Protein AF-A0A7K4AZ41-F1 (afdb_monomer)

Mean predicted aligned error: 15.18 Å

Nearest PDB structures (foldseek):
  6yo6-assembly1_A  TM=7.734E-01  e=3.229E-02  Homo sapiens
  8uh2-assembly1_A  TM=7.627E-01  e=5.898E-02  Homo sapiens
  8eok-assembly1_G  TM=7.111E-01  e=4.246E-02  Homo sapiens
  7tv9-assembly1_A  TM=8.383E-01  e=2.450E-01  Homo sapiens
  4lnv-assembly2_B  TM=7.548E-01  e=4.727E-01  Anopheles gambiae

pLDDT: mean 77.08, std 25.04, range [30.2, 98.31]

Radius of gyration: 31.04 Å; Cα contacts (8 Å, |Δi|>4): 168; chains: 1; bounding box: 47×63×84 Å

Secondary structure (DSSP, 8-state):
-------------------------------------S---EEEEEES-S---TT-EEEEEEEEE-TTS-B---EEEEEETTEEEEEEPPTTSEEEEEEEPPSSSPS--PPPEEE-

Foldseek 3Di:
DDDDDDDDDDDDDDDDDDDDDPPPPPPPPPPPPPPVDVWPKDKDKDWPDDDDDAFDKTKMKIFIATPVRQGDWDWKWKAKPNDIDIDTADNRRIDIDIDTHHNPDDDDDIDIDMDD

Structure (mmCIF, N/CA/C/O backbone):
data_AF-A0A7K4AZ41-F1
#
_entry.id   AF-A0A7K4AZ41-F1
#
loop_
_atom_site.group_PDB
_atom_site.id
_atom_site.type_symbol
_atom_site.label_atom_id
_atom_site.label_alt_id
_atom_site.label_comp_id
_atom_site.label_asym_id
_atom_site.label_entity_id
_atom_site.label_seq_id
_atom_site.pdbx_PDB_ins_code
_atom_site.Cartn_x
_atom_site.Cartn_y
_atom_site.Cartn_z
_atom_site.occupancy
_atom_site.B_iso_or_equiv
_atom_site.auth_seq_id
_atom_site.auth_comp_id
_atom_site.auth_asym_id
_atom_site.auth_atom_id
_atom_site.pdbx_PDB_model_num
ATOM 1 N N . MET A 1 1 ? 8.689 54.694 63.773 1.00 43.72 1 MET A N 1
ATOM 2 C CA . MET A 1 1 ? 8.541 53.252 63.484 1.00 43.72 1 MET A CA 1
ATOM 3 C C . MET A 1 1 ? 8.333 52.526 64.795 1.00 43.72 1 MET A C 1
ATOM 5 O O . MET A 1 1 ? 9.201 52.613 65.655 1.00 43.72 1 MET A O 1
ATOM 9 N N . ARG A 1 2 ? 7.202 51.848 64.980 1.00 31.69 2 ARG A N 1
ATOM 10 C CA . ARG A 1 2 ? 7.125 50.764 65.959 1.00 31.69 2 ARG A CA 1
ATOM 11 C C . ARG A 1 2 ? 6.095 49.736 65.513 1.00 31.69 2 ARG A C 1
ATOM 13 O O . ARG A 1 2 ? 5.120 50.086 64.861 1.00 31.69 2 ARG A O 1
ATOM 20 N N . PHE A 1 3 ? 6.472 48.498 65.780 1.00 30.20 3 PHE A N 1
ATOM 21 C CA . PHE A 1 3 ? 6.185 47.295 65.021 1.00 30.20 3 PHE A CA 1
ATOM 22 C C . PHE A 1 3 ? 4.822 46.660 65.322 1.00 30.20 3 PHE A C 1
ATOM 24 O O . PHE A 1 3 ? 4.220 46.915 66.363 1.00 30.20 3 PHE A O 1
ATOM 31 N N . GLU A 1 4 ? 4.424 45.821 64.361 1.00 33.56 4 GLU A N 1
ATOM 32 C CA . GLU A 1 4 ? 3.538 44.645 64.406 1.00 33.56 4 GLU A CA 1
ATOM 33 C C . GLU A 1 4 ? 3.528 43.919 65.779 1.00 33.56 4 GLU A C 1
ATOM 35 O O . GLU A 1 4 ? 4.460 44.042 66.564 1.00 33.56 4 GLU A O 1
ATOM 40 N N . MET A 1 5 ? 2.546 43.098 66.161 1.00 31.14 5 MET A N 1
ATOM 41 C CA . MET A 1 5 ? 1.989 41.982 65.401 1.00 31.14 5 MET A CA 1
ATOM 42 C C . MET A 1 5 ? 0.755 41.391 66.107 1.00 31.14 5 MET A C 1
ATOM 44 O O . MET A 1 5 ?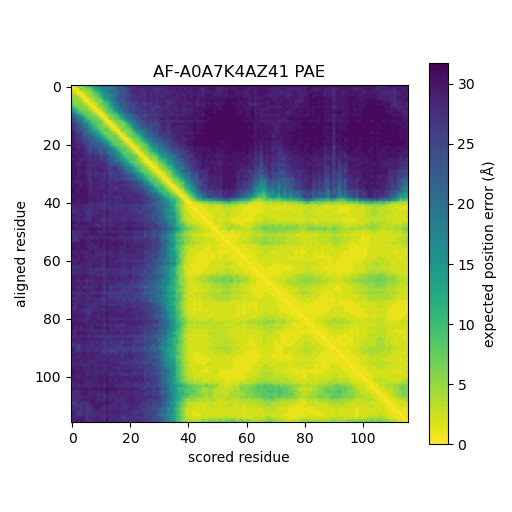 0.582 41.484 67.319 1.00 31.14 5 MET A O 1
ATOM 48 N N . ILE A 1 6 ? -0.073 40.780 65.268 1.00 46.94 6 ILE A N 1
ATOM 49 C CA . ILE A 1 6 ? -1.325 40.033 65.445 1.00 46.94 6 ILE A CA 1
ATOM 50 C C . ILE A 1 6 ? -1.145 38.747 66.273 1.00 46.94 6 ILE A C 1
ATOM 52 O O . ILE A 1 6 ? -0.106 38.123 66.126 1.00 46.94 6 ILE A O 1
ATOM 56 N N . GLN A 1 7 ? -2.187 38.298 66.998 1.00 36.91 7 GLN A N 1
ATOM 57 C CA . GLN A 1 7 ? -2.704 36.901 67.074 1.00 36.91 7 GLN A CA 1
ATOM 58 C C . GLN A 1 7 ? -4.007 36.910 67.904 1.00 36.91 7 GLN A C 1
ATOM 60 O O . GLN A 1 7 ? -3.992 37.268 69.073 1.00 36.91 7 GLN A O 1
ATOM 65 N N . LYS A 1 8 ? -5.197 36.867 67.287 1.00 42.38 8 LYS A N 1
ATOM 66 C CA . LYS A 1 8 ? -5.966 35.696 66.809 1.00 42.38 8 LYS A CA 1
ATOM 67 C C . LYS A 1 8 ? -6.296 34.704 67.927 1.00 42.38 8 LYS A C 1
ATOM 69 O O . LYS A 1 8 ? -5.483 33.849 68.216 1.00 42.38 8 LYS A O 1
ATOM 74 N N . ASP A 1 9 ? -7.536 34.775 68.408 1.00 41.03 9 ASP A N 1
ATOM 75 C CA . ASP A 1 9 ? -8.330 33.611 68.809 1.00 41.03 9 ASP A CA 1
ATOM 76 C C . ASP A 1 9 ? -9.811 34.001 68.816 1.00 41.03 9 ASP A C 1
ATOM 78 O O . ASP A 1 9 ? -10.351 34.483 69.807 1.00 41.03 9 ASP A O 1
ATOM 82 N N . ASN A 1 10 ? -10.473 33.825 67.670 1.00 38.84 10 ASN A N 1
ATOM 83 C CA . ASN A 1 10 ? -11.928 33.893 67.608 1.00 38.84 10 ASN A CA 1
ATOM 84 C C . ASN A 1 10 ? -12.480 32.481 67.462 1.00 38.84 10 ASN A C 1
ATOM 86 O O . ASN A 1 10 ? -12.534 31.899 66.379 1.00 38.84 10 ASN A O 1
ATOM 90 N N . SER A 1 11 ? -12.863 31.977 68.627 1.00 36.91 11 SER A N 1
ATOM 91 C CA . SER A 1 11 ? -13.910 31.015 68.919 1.00 36.91 11 SER A CA 1
ATOM 92 C C . SER A 1 11 ? -14.880 30.718 67.773 1.00 36.91 11 SER A C 1
ATOM 94 O O . SER A 1 11 ? -15.614 31.575 67.285 1.00 36.91 11 SER A O 1
ATOM 96 N N . CYS A 1 12 ? -14.910 29.428 67.450 1.00 39.16 12 CYS A N 1
ATOM 97 C CA . CYS A 1 12 ? -16.019 28.643 66.927 1.00 39.16 12 CYS A CA 1
ATOM 98 C C . CYS A 1 12 ? -17.413 29.265 67.133 1.00 39.16 12 CYS A C 1
ATOM 100 O O . CYS A 1 12 ? -17.833 29.416 68.278 1.00 39.16 12 CYS A O 1
ATOM 102 N N . LYS A 1 13 ? -18.153 29.492 66.036 1.00 34.88 13 LYS A N 1
ATOM 103 C CA . LYS A 1 13 ? -19.581 29.141 65.910 1.00 34.88 13 LYS A CA 1
ATOM 104 C C . LYS A 1 13 ? -19.896 28.793 64.455 1.00 34.88 13 LYS A C 1
ATOM 106 O O . LYS A 1 13 ? -19.973 29.657 63.589 1.00 34.88 13 LYS A O 1
ATOM 111 N N . ILE A 1 14 ? -20.077 27.498 64.219 1.00 46.31 14 ILE A N 1
ATOM 112 C CA . ILE A 1 14 ? -20.751 26.951 63.044 1.00 46.31 14 ILE A CA 1
ATOM 113 C C . ILE A 1 14 ? -22.205 27.429 63.107 1.00 46.31 14 ILE A C 1
ATOM 115 O O . ILE A 1 14 ? -22.911 27.111 64.062 1.00 46.31 14 ILE A O 1
ATOM 119 N N . ILE A 1 15 ? -22.657 28.174 62.101 1.00 44.06 15 ILE A N 1
ATOM 120 C CA . ILE A 1 15 ? -24.085 28.329 61.821 1.00 44.06 15 ILE A CA 1
ATOM 121 C C . ILE A 1 15 ? -24.296 27.842 60.395 1.00 44.06 15 ILE A C 1
ATOM 123 O O . 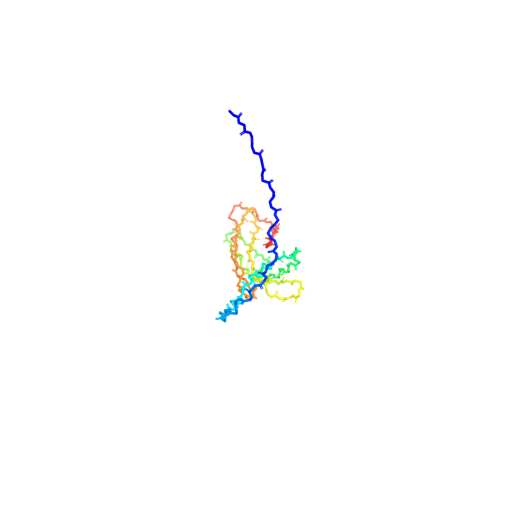ILE A 1 15 ? -23.848 28.454 59.428 1.00 44.06 15 ILE A O 1
ATOM 127 N N . MET A 1 16 ? -24.939 26.680 60.310 1.00 43.16 16 MET A N 1
ATOM 128 C CA . MET A 1 16 ? -25.499 26.114 59.093 1.00 43.16 16 MET A CA 1
ATOM 129 C C . MET A 1 16 ? -26.411 27.142 58.417 1.00 43.16 16 MET A C 1
ATOM 131 O O . MET A 1 16 ? -27.414 27.552 58.996 1.00 43.16 16 MET A O 1
ATOM 135 N N . ALA A 1 17 ? -26.105 27.487 57.171 1.00 44.00 17 ALA A N 1
ATOM 136 C CA . ALA A 1 17 ? -27.088 27.998 56.230 1.00 44.00 17 ALA A CA 1
ATOM 137 C C . ALA A 1 17 ? -27.263 26.934 55.144 1.00 44.00 17 ALA A C 1
ATOM 139 O O . ALA A 1 17 ? -26.412 26.743 54.277 1.00 44.00 17 ALA A O 1
ATOM 140 N N . MET A 1 18 ? -28.357 26.189 55.265 1.00 43.16 18 MET A N 1
ATOM 141 C CA . MET A 1 18 ? -28.866 25.269 54.260 1.00 43.16 18 MET A CA 1
ATOM 142 C C . MET A 1 18 ? -29.259 26.095 53.028 1.00 43.16 18 MET A C 1
ATOM 144 O O . MET A 1 18 ? -30.283 26.773 53.045 1.00 43.16 18 MET A O 1
ATOM 148 N N . LEU A 1 19 ? -28.437 26.069 51.976 1.00 44.16 19 LEU A N 1
ATOM 149 C CA . LEU A 1 19 ? -28.820 26.573 50.659 1.00 44.16 19 LEU A CA 1
ATOM 150 C C . LEU A 1 19 ? -28.936 25.387 49.703 1.00 44.16 19 LEU A C 1
ATOM 152 O O . LEU A 1 19 ? -27.950 24.763 49.315 1.00 44.16 19 LEU A O 1
ATOM 156 N N . ILE A 1 20 ? -30.182 25.069 49.368 1.00 50.88 20 ILE A N 1
ATOM 157 C CA . ILE A 1 20 ? -30.566 24.134 48.319 1.00 50.88 20 ILE A CA 1
ATOM 158 C C . ILE A 1 20 ? -30.185 24.794 46.991 1.00 50.88 20 ILE A C 1
ATOM 160 O O . ILE A 1 20 ? -30.895 25.658 46.487 1.00 50.88 20 ILE A O 1
ATOM 164 N N . GLY A 1 21 ? -29.031 24.415 46.454 1.00 40.72 21 GLY A N 1
ATOM 165 C CA . GLY A 1 21 ? -28.638 24.694 45.081 1.00 40.72 21 GLY A CA 1
ATOM 166 C C . GLY A 1 21 ? -28.418 23.360 44.394 1.00 40.72 21 GLY A C 1
ATOM 167 O O . GLY A 1 21 ? -27.472 22.651 44.728 1.00 40.72 21 GLY A O 1
ATOM 168 N N . ALA A 1 22 ? -29.312 22.990 43.480 1.00 46.38 22 ALA A N 1
ATOM 169 C CA . ALA A 1 22 ? -29.148 21.813 42.642 1.00 46.38 22 ALA A CA 1
ATOM 170 C C . ALA A 1 22 ? -27.867 21.972 41.806 1.00 46.38 22 ALA A C 1
ATOM 172 O O . ALA A 1 22 ? -27.856 22.646 40.778 1.00 46.38 22 ALA A O 1
ATOM 173 N N . PHE A 1 23 ? -26.775 21.369 42.275 1.00 37.84 23 PHE A N 1
ATOM 174 C CA . PHE A 1 23 ? -25.579 21.149 41.477 1.00 37.84 23 PHE A CA 1
ATOM 175 C C . PHE A 1 23 ? -25.959 20.119 40.414 1.00 37.84 23 PHE A C 1
ATOM 177 O O . PHE A 1 23 ? -26.018 18.919 40.684 1.00 37.84 23 PHE A O 1
ATOM 184 N N . ILE A 1 24 ? -26.277 20.585 39.207 1.00 52.81 24 ILE A N 1
ATOM 185 C CA . ILE A 1 24 ? -26.298 19.707 38.043 1.00 52.81 24 ILE A CA 1
ATOM 186 C C . ILE A 1 24 ? -24.842 19.293 37.844 1.00 52.81 24 ILE A C 1
ATOM 188 O O . ILE A 1 24 ? -24.018 20.070 37.363 1.00 52.81 24 ILE A O 1
ATOM 192 N N . LEU A 1 25 ? -24.518 18.087 38.308 1.00 42.69 25 LEU A N 1
ATOM 193 C CA . LEU A 1 25 ? -23.285 17.392 37.981 1.00 42.69 25 LEU A CA 1
ATOM 194 C C . LEU A 1 25 ? -23.268 17.223 36.462 1.00 42.69 25 LEU A C 1
ATOM 196 O O . LEU A 1 25 ? -23.867 16.295 35.925 1.00 42.69 25 LEU A O 1
ATOM 200 N N . VAL A 1 26 ? -22.622 18.153 35.762 1.00 52.53 26 VAL A N 1
ATOM 201 C CA . VAL A 1 26 ? -22.171 17.910 34.394 1.00 52.53 26 VAL A CA 1
ATOM 202 C C . VAL A 1 26 ? -21.257 16.691 34.500 1.00 52.53 26 VAL A C 1
ATOM 204 O O . VAL A 1 26 ? -20.264 16.768 35.231 1.00 52.53 26 VAL A O 1
ATOM 207 N N . PRO A 1 27 ? -21.555 15.557 33.841 1.00 43.38 27 PRO A N 1
ATOM 208 C CA . PRO A 1 27 ? -20.552 14.526 33.693 1.00 43.38 27 PRO A CA 1
ATOM 209 C C . PRO A 1 27 ? -19.447 15.191 32.885 1.00 43.38 27 PRO A C 1
ATOM 211 O O . PRO A 1 27 ? -19.638 15.511 31.711 1.00 43.38 27 PRO A O 1
ATOM 214 N N . ALA A 1 28 ? -18.323 15.490 33.535 1.00 49.25 28 ALA A N 1
ATOM 215 C CA . ALA A 1 28 ? -17.104 15.794 32.822 1.00 49.25 28 ALA A CA 1
ATOM 216 C C . ALA A 1 28 ? -16.864 14.575 31.937 1.00 49.25 28 ALA A C 1
ATOM 218 O O . ALA A 1 28 ? -16.502 13.507 32.433 1.00 49.25 28 ALA A O 1
ATOM 219 N N . LEU A 1 29 ? -17.166 14.713 30.646 1.00 45.38 29 LEU A N 1
ATOM 220 C CA . LEU A 1 29 ? -16.743 13.773 29.631 1.00 45.38 29 LEU A CA 1
ATOM 221 C C . LEU A 1 29 ? -15.220 13.892 29.648 1.00 45.38 29 LEU A C 1
ATOM 223 O O . LEU A 1 29 ? -14.636 14.744 28.981 1.00 45.38 29 LEU A O 1
ATOM 227 N N . GLN A 1 30 ? -14.582 13.131 30.537 1.00 40.41 30 GLN A N 1
ATOM 228 C CA . GLN A 1 30 ? -13.164 12.867 30.455 1.00 40.41 30 GLN A CA 1
ATOM 229 C C . GLN A 1 30 ? -13.007 12.251 29.075 1.00 40.41 30 GLN A C 1
ATOM 231 O O . GLN A 1 30 ? -13.412 11.112 28.847 1.00 40.41 30 GLN A O 1
ATOM 236 N N . ALA A 1 31 ? -12.504 13.047 28.131 1.00 44.72 31 ALA A N 1
ATOM 237 C CA . ALA A 1 31 ? -11.858 12.502 26.964 1.00 44.72 31 ALA A CA 1
ATOM 238 C C . ALA A 1 31 ? -10.782 11.597 27.547 1.00 44.72 31 ALA A C 1
ATOM 240 O O . ALA A 1 31 ? -9.764 12.078 28.046 1.00 44.72 31 ALA A O 1
ATOM 241 N N . ALA A 1 32 ? -11.077 10.299 27.611 1.00 39.53 32 ALA A N 1
ATOM 242 C CA . ALA A 1 32 ? -10.059 9.304 27.807 1.00 39.53 32 ALA A CA 1
ATOM 243 C C . ALA A 1 32 ? -9.072 9.603 26.687 1.00 39.53 32 ALA A C 1
ATOM 245 O O . ALA A 1 32 ? -9.362 9.356 25.515 1.00 39.53 32 ALA A O 1
ATOM 246 N N . SER A 1 33 ? -7.944 10.233 27.026 1.00 40.72 33 SER A N 1
ATOM 247 C CA . SER A 1 33 ? -6.780 10.091 26.186 1.00 40.72 33 SER A CA 1
ATOM 248 C C . SER A 1 33 ? -6.540 8.597 26.241 1.00 40.72 33 SER A C 1
ATOM 250 O O . SER A 1 33 ? -6.034 8.078 27.239 1.00 40.72 33 SER A O 1
ATOM 252 N N . VAL A 1 34 ? -7.014 7.893 25.217 1.00 43.03 34 VAL A N 1
ATOM 253 C CA . VAL A 1 34 ? -6.445 6.615 24.851 1.00 43.03 34 VAL A CA 1
ATOM 254 C C . VAL A 1 34 ? -5.012 7.000 24.540 1.00 43.03 34 VAL A C 1
ATOM 256 O O . VAL A 1 34 ? -4.683 7.449 23.446 1.00 43.03 34 VAL A O 1
ATOM 259 N N . VAL A 1 35 ? -4.186 6.976 25.586 1.00 44.91 35 VAL A N 1
ATOM 260 C CA . VAL A 1 35 ? -2.773 6.723 25.443 1.00 44.91 35 VAL A CA 1
ATOM 261 C C . VAL A 1 35 ? -2.820 5.413 24.696 1.00 44.91 35 VAL A C 1
ATOM 263 O O . VAL A 1 35 ? -3.197 4.389 25.266 1.00 44.91 35 VAL A O 1
ATOM 266 N N . ALA A 1 36 ? -2.643 5.494 23.377 1.00 44.56 36 ALA A N 1
ATOM 267 C CA . ALA A 1 36 ? -2.216 4.344 22.637 1.00 44.56 36 ALA A CA 1
ATOM 268 C C . ALA A 1 36 ? -0.962 3.935 23.399 1.00 44.56 36 ALA A C 1
ATOM 270 O O .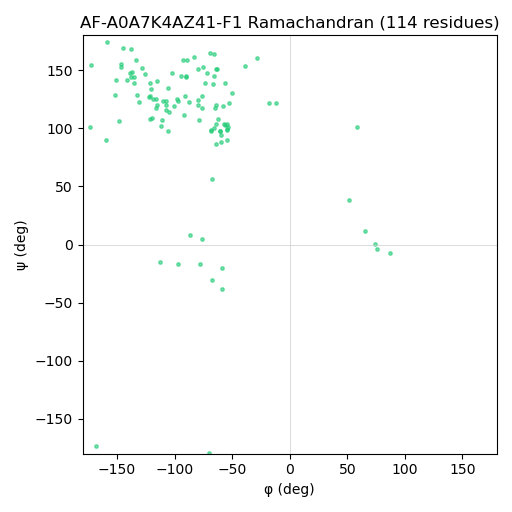 ALA A 1 36 ? 0.077 4.589 23.318 1.00 44.56 36 ALA A O 1
ATOM 271 N N . ASP A 1 37 ? -1.145 2.916 24.236 1.00 43.72 37 ASP A N 1
ATOM 272 C CA . ASP A 1 37 ? -0.110 1.990 24.643 1.00 43.72 37 ASP A CA 1
ATOM 273 C C . ASP A 1 37 ? 0.749 1.728 23.400 1.00 43.72 37 ASP A C 1
ATOM 275 O O . ASP A 1 37 ? 0.270 1.934 22.278 1.00 43.72 37 ASP A O 1
ATOM 279 N N . GLU A 1 38 ? 2.013 1.369 23.565 1.00 47.34 38 GLU A N 1
ATOM 280 C CA . GLU A 1 38 ? 2.976 1.140 22.476 1.00 47.34 38 GLU A CA 1
ATOM 281 C C . GLU A 1 38 ? 2.566 -0.116 21.666 1.00 47.34 38 GLU A C 1
ATOM 283 O O . GLU A 1 38 ? 3.283 -1.105 21.546 1.00 47.34 38 GLU A O 1
ATOM 288 N N . ASN A 1 39 ? 1.336 -0.073 21.161 1.00 55.59 39 ASN A N 1
ATOM 289 C CA . ASN A 1 39 ? 0.398 -1.135 20.900 1.00 55.59 39 ASN A CA 1
ATOM 290 C C . ASN A 1 39 ? 0.841 -1.749 19.601 1.00 55.59 39 ASN A C 1
ATOM 292 O O . ASN A 1 39 ? 0.948 -1.062 18.583 1.00 55.59 39 ASN A O 1
ATOM 296 N N . TYR A 1 40 ? 1.070 -3.052 19.649 1.00 69.56 40 TYR A N 1
ATOM 297 C CA . TYR A 1 40 ? 1.378 -3.881 18.503 1.00 69.56 40 TYR A CA 1
ATOM 298 C C . TYR A 1 40 ? 0.289 -3.719 17.431 1.00 69.56 40 TYR A C 1
ATOM 300 O O . TYR A 1 40 ? -0.713 -4.431 17.413 1.00 69.56 40 TYR A O 1
ATOM 308 N N . MET A 1 41 ? 0.476 -2.752 16.533 1.00 86.00 41 MET A N 1
ATOM 309 C CA . MET A 1 41 ? -0.367 -2.567 15.364 1.00 86.00 41 MET A CA 1
ATOM 310 C C . MET A 1 41 ? 0.008 -3.626 14.337 1.00 86.00 41 MET A C 1
ATOM 312 O O . MET A 1 41 ? 1.172 -3.789 13.967 1.00 86.00 41 MET A O 1
ATOM 316 N N . ASN A 1 42 ? -0.992 -4.345 13.853 1.00 93.50 42 ASN A N 1
ATOM 317 C CA . ASN A 1 42 ? -0.844 -5.306 12.781 1.00 93.50 42 ASN A CA 1
ATOM 318 C C . ASN A 1 42 ? -1.330 -4.681 11.473 1.00 93.50 42 ASN A C 1
ATOM 320 O O . ASN A 1 42 ? -2.500 -4.320 11.335 1.00 93.50 42 ASN A O 1
ATOM 324 N N . ILE A 1 43 ? -0.421 -4.575 10.505 1.00 95.88 43 ILE A N 1
ATOM 325 C CA . ILE A 1 43 ? -0.715 -4.091 9.159 1.00 95.88 43 ILE A CA 1
ATOM 326 C C . ILE A 1 43 ? -0.732 -5.294 8.223 1.00 95.88 43 ILE A C 1
ATOM 328 O O . ILE A 1 43 ? 0.298 -5.915 7.955 1.00 95.88 43 ILE A O 1
ATOM 332 N N . GLN A 1 44 ? -1.904 -5.594 7.672 1.00 96.38 44 GLN A N 1
ATOM 333 C CA . GLN A 1 44 ? -2.057 -6.595 6.621 1.00 96.38 44 GLN A CA 1
ATOM 334 C C . GLN A 1 44 ? -2.340 -5.889 5.304 1.00 96.38 44 GLN A C 1
ATOM 336 O O . GLN A 1 44 ? -3.300 -5.131 5.200 1.00 96.38 44 GLN A O 1
ATOM 341 N N . ALA A 1 45 ? -1.517 -6.138 4.287 1.00 96.69 45 ALA A N 1
ATOM 342 C CA . ALA A 1 45 ? -1.621 -5.468 2.997 1.00 96.69 45 ALA A CA 1
ATOM 343 C C . ALA A 1 45 ? -1.444 -6.447 1.837 1.00 96.69 45 ALA A C 1
ATOM 345 O O . ALA A 1 45 ? -0.695 -7.421 1.923 1.00 96.69 45 ALA A O 1
ATOM 346 N N . LYS A 1 46 ? -2.116 -6.159 0.722 1.00 97.06 46 LYS A N 1
ATOM 347 C CA . LYS A 1 46 ? -1.968 -6.885 -0.538 1.00 97.06 46 LYS A CA 1
ATOM 348 C C . LYS A 1 46 ? -1.862 -5.910 -1.704 1.00 97.06 46 LYS A C 1
ATOM 350 O O . LYS A 1 46 ? -2.606 -4.931 -1.778 1.00 97.06 46 LYS A O 1
ATOM 355 N N . THR A 1 47 ? -0.961 -6.225 -2.626 1.00 97.44 47 THR A N 1
ATOM 356 C CA . THR A 1 47 ? -0.790 -5.524 -3.897 1.00 97.44 47 THR A CA 1
ATOM 357 C C . THR A 1 47 ? -1.683 -6.124 -4.987 1.00 97.44 47 THR A C 1
ATOM 359 O O . THR A 1 47 ? -2.125 -7.274 -4.900 1.00 97.44 47 THR A O 1
ATOM 362 N N . ASP A 1 48 ? -1.966 -5.355 -6.037 1.00 96.69 48 ASP A N 1
ATOM 363 C CA . ASP A 1 48 ? -2.725 -5.834 -7.195 1.00 96.69 48 ASP A CA 1
ATOM 364 C C . ASP A 1 48 ? -1.973 -6.895 -8.016 1.00 96.69 48 ASP A C 1
ATOM 366 O O . ASP A 1 48 ? -2.609 -7.775 -8.598 1.00 96.69 48 ASP A O 1
ATOM 370 N N . ARG A 1 49 ? -0.634 -6.844 -8.051 1.00 93.75 49 ARG A N 1
ATOM 371 C CA . ARG A 1 49 ? 0.242 -7.744 -8.821 1.00 93.75 49 ARG A CA 1
ATOM 372 C C . ARG A 1 49 ? 1.552 -8.025 -8.064 1.00 93.75 49 ARG A C 1
ATOM 374 O O . ARG A 1 49 ? 1.841 -7.392 -7.052 1.00 93.75 49 ARG A O 1
ATOM 381 N N . GLY A 1 50 ? 2.331 -9.001 -8.539 1.00 89.38 50 GLY A N 1
ATOM 382 C CA . GLY A 1 50 ? 3.636 -9.369 -7.957 1.00 89.38 50 GLY A CA 1
ATOM 383 C C . GLY A 1 50 ? 4.858 -8.749 -8.649 1.00 89.38 50 GLY A C 1
ATOM 384 O O . GLY A 1 50 ? 5.931 -8.724 -8.059 1.00 89.38 50 GLY A O 1
ATOM 385 N N . TYR A 1 51 ? 4.696 -8.242 -9.874 1.00 92.38 51 TYR A N 1
ATOM 386 C CA . TYR A 1 51 ? 5.756 -7.637 -10.686 1.00 92.38 51 TYR A CA 1
ATOM 387 C C . TYR A 1 51 ? 5.246 -6.343 -11.319 1.00 92.38 51 TYR A C 1
ATO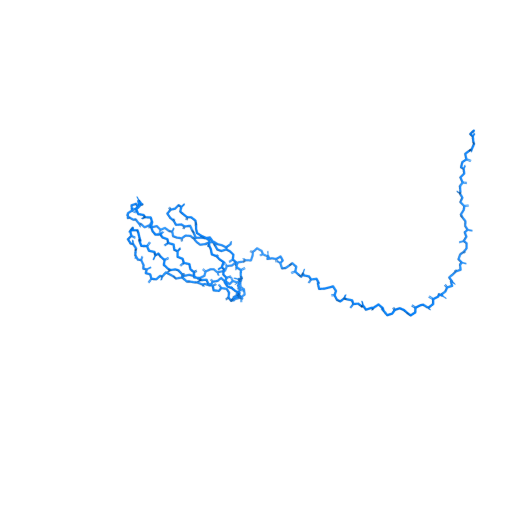M 389 O O . TYR A 1 51 ? 4.071 -6.263 -11.691 1.00 92.38 51 TYR A O 1
ATOM 397 N N . TYR A 1 52 ? 6.134 -5.357 -11.439 1.00 94.62 52 TYR A N 1
ATOM 398 C CA . TYR A 1 52 ? 5.825 -4.019 -11.933 1.00 94.62 52 TYR A CA 1
ATOM 399 C C . TYR A 1 52 ? 6.965 -3.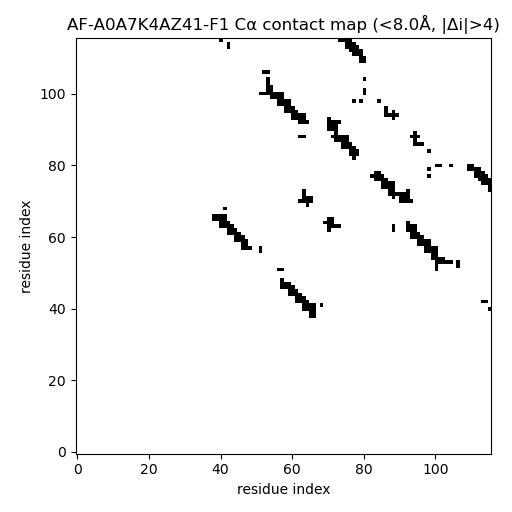503 -12.807 1.00 94.62 52 TYR A C 1
ATOM 401 O O . TYR A 1 52 ? 8.132 -3.730 -12.487 1.00 94.62 52 TYR A O 1
ATOM 409 N N . SER A 1 53 ? 6.619 -2.797 -13.879 1.00 94.12 53 SER A N 1
ATOM 410 C CA . SER A 1 53 ? 7.579 -2.102 -14.740 1.00 94.12 53 SER A CA 1
ATOM 411 C C . SER A 1 53 ? 7.772 -0.648 -14.290 1.00 94.12 53 SER A C 1
ATOM 413 O O . SER A 1 53 ? 6.892 -0.091 -13.626 1.00 94.12 53 SER A O 1
ATOM 415 N N . PRO A 1 54 ? 8.887 0.008 -14.655 1.00 94.00 54 PRO A N 1
ATOM 416 C CA . PRO A 1 54 ? 9.046 1.447 -14.462 1.00 94.00 54 PRO A CA 1
ATOM 417 C C . PRO A 1 54 ? 7.840 2.229 -15.007 1.00 94.00 54 PRO A C 1
ATOM 419 O O . PRO A 1 54 ? 7.396 1.998 -16.132 1.00 94.00 54 PRO A O 1
ATOM 422 N N . GLY A 1 55 ? 7.289 3.143 -14.204 1.00 93.38 55 GLY A N 1
ATOM 423 C CA . GLY A 1 55 ? 6.089 3.917 -14.548 1.00 93.38 55 GLY A CA 1
ATOM 424 C C . GLY A 1 55 ? 4.751 3.259 -14.198 1.00 93.38 55 GLY A C 1
ATOM 425 O O . GLY A 1 55 ? 3.713 3.918 -14.297 1.00 93.38 55 GLY A O 1
ATOM 426 N N . ASP A 1 56 ? 4.744 2.001 -13.749 1.00 96.38 56 ASP A N 1
ATOM 427 C CA . ASP A 1 56 ? 3.535 1.378 -13.212 1.00 96.38 56 ASP A CA 1
ATOM 428 C C . ASP A 1 56 ? 3.064 2.053 -11.913 1.00 96.38 56 ASP A C 1
ATOM 430 O O . ASP A 1 56 ? 3.799 2.759 -11.221 1.00 96.38 56 ASP A O 1
ATOM 434 N N . ILE A 1 57 ? 1.814 1.773 -11.538 1.00 97.25 57 ILE A N 1
ATOM 435 C CA . ILE A 1 57 ? 1.254 2.139 -10.235 1.00 97.25 57 ILE A CA 1
ATOM 436 C C . ILE A 1 57 ? 0.928 0.860 -9.467 1.00 97.25 57 ILE A C 1
ATOM 438 O O . ILE A 1 57 ? 0.085 0.069 -9.897 1.00 97.25 57 ILE A O 1
ATOM 442 N N . ILE A 1 58 ? 1.554 0.696 -8.304 1.00 97.69 58 ILE A N 1
ATOM 443 C CA . ILE A 1 58 ? 1.240 -0.345 -7.327 1.00 97.69 58 ILE A CA 1
ATOM 444 C C . ILE A 1 58 ? -0.040 0.071 -6.607 1.00 97.69 58 ILE A C 1
ATOM 446 O O . ILE A 1 58 ? -0.077 1.105 -5.934 1.00 97.69 58 ILE A O 1
ATOM 450 N N . ARG A 1 59 ? -1.103 -0.725 -6.735 1.00 98.25 59 ARG A N 1
ATOM 451 C CA . ARG A 1 59 ? -2.342 -0.511 -5.976 1.00 98.25 59 ARG A CA 1
ATOM 452 C C . ARG A 1 59 ? -2.327 -1.413 -4.760 1.00 98.25 59 ARG A C 1
ATOM 454 O O . ARG A 1 59 ? -2.200 -2.629 -4.895 1.00 98.25 59 ARG A O 1
ATOM 461 N N . ILE A 1 60 ? -2.469 -0.818 -3.586 1.00 98.31 60 ILE A N 1
ATOM 462 C CA . ILE A 1 60 ? -2.373 -1.524 -2.312 1.00 98.31 60 ILE A CA 1
ATOM 463 C C . ILE A 1 60 ? -3.696 -1.355 -1.585 1.00 98.31 60 ILE A C 1
ATOM 465 O O . ILE A 1 60 ? -4.225 -0.248 -1.498 1.00 98.31 60 ILE A O 1
ATOM 469 N N . LYS A 1 61 ? -4.212 -2.456 -1.050 1.00 98.12 61 LYS A N 1
ATOM 470 C CA . LYS A 1 61 ? -5.318 -2.449 -0.094 1.00 98.12 61 LYS A CA 1
ATOM 471 C C . LYS A 1 61 ? -4.913 -3.213 1.152 1.00 98.12 61 LYS A C 1
ATOM 473 O O . LYS A 1 61 ? -4.178 -4.200 1.051 1.00 98.12 61 LYS A O 1
ATOM 478 N N . GLY A 1 62 ? -5.410 -2.794 2.300 1.00 97.75 62 GLY A N 1
ATOM 479 C CA . GLY A 1 62 ? -5.083 -3.454 3.549 1.00 97.75 62 GLY A CA 1
ATOM 480 C C . GLY A 1 62 ? -5.959 -3.026 4.707 1.00 97.75 62 GLY A C 1
ATOM 481 O O . GLY A 1 62 ? -6.941 -2.306 4.530 1.00 97.75 62 GLY A O 1
ATOM 482 N N . THR A 1 63 ? -5.586 -3.511 5.881 1.00 97.75 63 THR A N 1
ATOM 483 C CA . THR A 1 63 ? -6.232 -3.218 7.157 1.00 97.75 63 THR A CA 1
ATOM 484 C C . THR A 1 63 ? -5.177 -2.983 8.228 1.00 97.75 63 THR A C 1
ATOM 486 O O . THR A 1 63 ? -4.152 -3.672 8.245 1.00 97.75 63 THR A O 1
ATOM 489 N N . VAL A 1 64 ? -5.461 -2.057 9.135 1.00 96.81 64 VAL A N 1
ATOM 490 C CA . VAL A 1 64 ? -4.703 -1.795 10.357 1.00 96.81 64 VAL A CA 1
ATOM 491 C C . VAL A 1 64 ? -5.555 -2.237 11.535 1.00 96.81 64 VAL A C 1
ATOM 493 O O . VAL A 1 64 ? -6.692 -1.787 11.695 1.00 96.81 64 VAL A O 1
ATOM 496 N N . THR A 1 65 ? -5.013 -3.128 12.355 1.00 95.69 65 THR A N 1
ATOM 497 C CA . THR A 1 65 ? -5.680 -3.583 13.575 1.00 95.69 65 THR A CA 1
ATOM 498 C C . THR A 1 65 ? -4.765 -3.455 14.780 1.00 95.69 65 THR A C 1
ATOM 500 O O . THR A 1 65 ? -3.550 -3.575 14.643 1.00 95.69 65 THR A O 1
ATOM 503 N N . GLY A 1 66 ? -5.341 -3.274 15.964 1.00 92.75 66 GLY A N 1
ATOM 504 C CA . GLY A 1 66 ? -4.628 -3.438 17.227 1.00 92.75 66 GLY A CA 1
ATOM 505 C C . GLY A 1 66 ? -4.303 -4.908 17.512 1.00 92.75 66 GLY A C 1
ATOM 506 O O . GLY A 1 66 ? -4.653 -5.808 16.737 1.00 92.75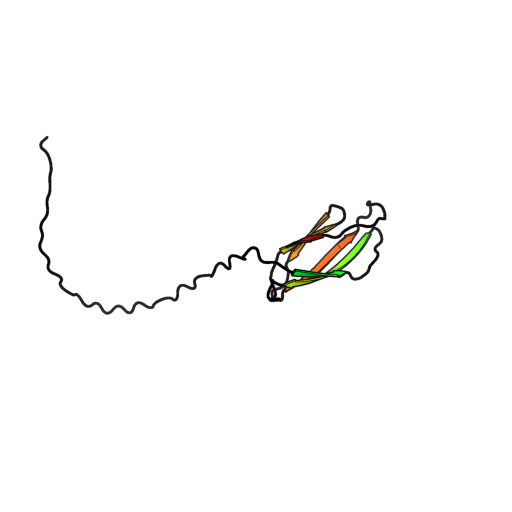 66 GLY A O 1
ATOM 507 N N . GLU A 1 67 ? -3.659 -5.157 18.649 1.00 89.88 67 GLU A N 1
ATOM 508 C CA . GLU A 1 67 ? -3.314 -6.505 19.122 1.00 89.88 67 GLU A CA 1
ATOM 509 C C . GLU A 1 67 ? -4.558 -7.395 19.298 1.00 89.88 67 GLU A C 1
ATOM 511 O O . GLU A 1 67 ? -4.566 -8.571 18.927 1.00 89.88 67 GLU A O 1
ATOM 516 N N . ASP A 1 68 ? -5.652 -6.807 19.778 1.00 91.56 68 ASP A N 1
ATOM 517 C CA . ASP A 1 68 ? -6.956 -7.449 19.971 1.00 91.56 68 ASP A CA 1
ATOM 518 C C . ASP A 1 68 ? -7.752 -7.641 18.664 1.00 91.56 68 ASP A C 1
ATOM 520 O O . ASP A 1 68 ? -8.891 -8.112 18.689 1.00 91.56 68 ASP A O 1
ATOM 524 N N . LYS A 1 69 ? -7.146 -7.313 17.514 1.00 90.94 69 LYS A N 1
ATOM 525 C CA . LYS A 1 69 ? -7.755 -7.297 16.174 1.00 90.94 69 LYS A CA 1
ATOM 526 C C . LYS A 1 69 ? -8.865 -6.255 16.002 1.00 90.94 69 LYS A C 1
ATOM 528 O O . LYS A 1 69 ? -9.570 -6.303 14.991 1.00 90.94 69 LYS A O 1
ATOM 533 N N . SER A 1 70 ? -9.025 -5.319 16.937 1.00 94.38 70 SER A N 1
ATOM 534 C CA . SER A 1 70 ? -9.913 -4.174 16.740 1.00 94.38 70 SER A CA 1
ATOM 535 C C . SER A 1 70 ? -9.372 -3.270 15.623 1.00 94.38 70 SER A C 1
ATOM 537 O O . SER A 1 70 ? -8.153 -3.176 1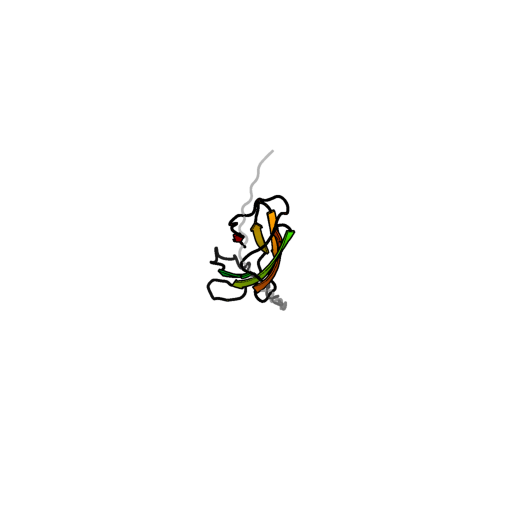5.445 1.00 94.38 70 SER A O 1
ATOM 539 N N . PRO A 1 71 ? -10.243 -2.640 14.817 1.00 95.19 71 PRO A N 1
ATOM 540 C CA . PRO A 1 71 ? -9.802 -1.716 13.781 1.00 95.19 71 PRO A CA 1
ATOM 541 C C . PRO A 1 71 ? -9.169 -0.468 14.399 1.00 95.19 71 PRO A C 1
ATOM 543 O O . PRO A 1 71 ? -9.687 0.083 15.370 1.00 95.19 71 PRO A O 1
ATOM 546 N N . VAL A 1 72 ? -8.064 -0.007 13.811 1.00 94.06 72 VAL A N 1
ATOM 547 C CA . VAL A 1 72 ? -7.348 1.190 14.267 1.00 94.06 72 VAL A CA 1
ATOM 548 C C . VAL A 1 72 ? -7.266 2.205 13.133 1.00 94.06 72 VAL A C 1
ATOM 550 O O . VAL A 1 72 ? -6.792 1.906 12.034 1.00 94.06 72 VAL A O 1
ATOM 553 N N . GLN A 1 73 ? -7.705 3.430 13.421 1.00 95.25 73 GLN A N 1
ATOM 554 C CA . GLN A 1 73 ? -7.462 4.573 12.551 1.00 95.25 73 GLN A CA 1
ATOM 555 C C . GLN A 1 73 ? -6.033 5.084 12.776 1.00 95.25 73 GLN A C 1
ATOM 557 O O . GLN A 1 73 ? -5.675 5.463 13.891 1.00 95.25 73 GLN A O 1
ATOM 562 N N . ALA A 1 74 ? -5.216 5.077 11.726 1.00 93.69 74 ALA A N 1
ATOM 563 C CA . ALA A 1 74 ? -3.802 5.422 11.773 1.00 93.69 74 ALA A CA 1
ATOM 564 C C . ALA A 1 74 ? -3.348 6.108 10.480 1.00 93.69 74 ALA A C 1
ATOM 566 O O . ALA A 1 74 ? -3.910 5.887 9.404 1.00 93.69 74 ALA A O 1
ATOM 567 N N . LYS A 1 75 ? -2.283 6.905 10.588 1.00 96.81 75 LYS A N 1
ATOM 568 C CA . LYS A 1 75 ? -1.609 7.508 9.441 1.00 96.81 75 LYS A CA 1
ATOM 569 C C . LYS A 1 75 ? -0.480 6.598 8.976 1.00 96.81 75 LYS A C 1
ATOM 571 O O . LYS A 1 75 ? 0.541 6.478 9.638 1.00 96.81 75 LYS A O 1
ATOM 576 N N . LEU A 1 76 ? -0.637 6.002 7.805 1.00 96.94 76 LEU A N 1
ATOM 577 C CA . LEU A 1 76 ? 0.329 5.076 7.230 1.00 96.94 76 LEU A CA 1
ATOM 578 C C . LEU A 1 76 ? 1.359 5.795 6.362 1.00 96.94 76 LEU A C 1
ATOM 580 O O . LEU A 1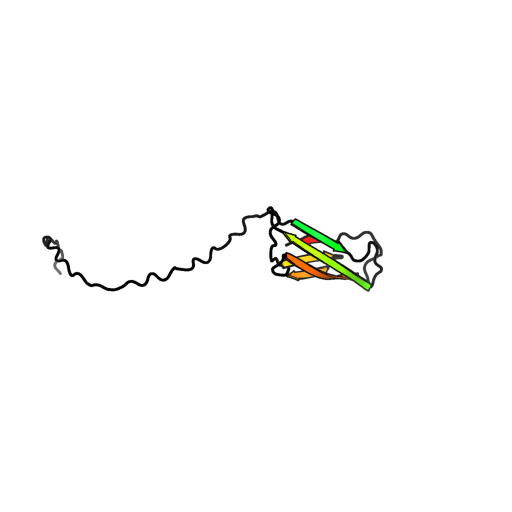 76 ? 1.026 6.718 5.617 1.00 96.94 76 LEU A O 1
ATOM 584 N N . VAL A 1 77 ? 2.598 5.308 6.396 1.00 97.31 77 VAL A N 1
ATOM 585 C CA . VAL A 1 77 ? 3.711 5.737 5.543 1.00 97.31 77 VAL A CA 1
ATOM 586 C C . VAL A 1 77 ? 4.186 4.555 4.701 1.00 97.31 77 VAL A C 1
ATOM 588 O O . VAL A 1 77 ? 4.540 3.504 5.228 1.00 97.31 77 VAL A O 1
ATOM 591 N N . PHE A 1 78 ? 4.221 4.747 3.386 1.00 97.81 78 PHE A N 1
ATOM 592 C CA . PHE A 1 78 ? 4.697 3.792 2.390 1.00 97.81 78 PHE A CA 1
ATOM 593 C C . PHE A 1 78 ? 6.034 4.277 1.851 1.00 97.81 78 PHE A C 1
ATOM 595 O O . PHE A 1 78 ? 6.088 5.330 1.214 1.00 97.81 78 PHE A O 1
ATOM 602 N N . GLN A 1 79 ? 7.093 3.510 2.092 1.00 97.50 79 GLN A N 1
ATOM 603 C CA . GLN A 1 79 ? 8.439 3.812 1.613 1.00 97.50 79 GLN A CA 1
ATOM 604 C C . GLN A 1 79 ? 8.803 2.852 0.481 1.00 97.50 79 GLN A C 1
ATOM 606 O O . GLN A 1 79 ? 8.817 1.631 0.671 1.00 97.50 79 GLN A O 1
ATOM 611 N N . PHE A 1 80 ? 9.087 3.395 -0.699 1.00 96.31 80 PHE A N 1
ATOM 612 C CA . PHE A 1 80 ? 9.419 2.615 -1.889 1.00 96.31 80 PHE A CA 1
ATOM 613 C C . PHE A 1 80 ? 10.330 3.413 -2.814 1.00 96.31 80 PHE A C 1
ATOM 615 O O . PHE A 1 80 ? 10.004 4.548 -3.146 1.00 96.31 80 PHE A O 1
ATOM 622 N N . GLN A 1 81 ? 11.461 2.838 -3.241 1.00 94.44 81 GLN A N 1
ATOM 623 C CA . GLN A 1 81 ? 12.390 3.500 -4.176 1.00 94.44 81 GLN A CA 1
ATOM 624 C C . GLN A 1 81 ? 12.795 4.927 -3.735 1.00 94.44 81 GLN A C 1
ATOM 626 O O . GLN A 1 81 ? 12.858 5.852 -4.537 1.00 94.44 81 GLN A O 1
ATOM 631 N N . GLY A 1 82 ? 12.999 5.131 -2.427 1.00 91.12 82 GLY A N 1
ATOM 632 C CA . GLY A 1 82 ? 13.329 6.444 -1.853 1.00 91.12 82 GLY A CA 1
ATOM 633 C C . GLY A 1 82 ? 12.164 7.445 -1.782 1.00 91.12 82 GLY A C 1
ATOM 634 O O . GLY A 1 82 ? 12.356 8.557 -1.296 1.00 91.12 82 GLY A O 1
ATOM 635 N N . MET A 1 83 ? 10.960 7.069 -2.225 1.00 93.62 83 MET A N 1
ATOM 636 C CA . MET A 1 83 ? 9.743 7.876 -2.125 1.00 93.62 83 MET A CA 1
ATOM 637 C C . MET A 1 83 ? 8.941 7.518 -0.875 1.00 93.62 83 MET A C 1
ATOM 639 O O . MET A 1 83 ? 8.838 6.344 -0.520 1.00 93.62 83 MET A O 1
ATOM 643 N N . ASN A 1 84 ? 8.310 8.532 -0.277 1.00 96.44 84 ASN A N 1
ATOM 644 C CA . ASN A 1 84 ? 7.387 8.383 0.845 1.00 96.44 84 ASN A CA 1
ATOM 645 C C . ASN A 1 84 ? 5.987 8.842 0.434 1.00 96.44 84 ASN A C 1
ATOM 647 O O . ASN A 1 84 ? 5.807 9.977 -0.008 1.00 96.44 84 ASN A O 1
ATOM 651 N N . ILE A 1 85 ? 4.996 7.974 0.616 1.00 97.25 85 ILE A N 1
ATOM 652 C CA . ILE A 1 85 ? 3.579 8.273 0.380 1.00 97.25 85 ILE A CA 1
ATOM 653 C C . ILE A 1 85 ? 2.822 8.039 1.672 1.00 97.25 85 ILE A C 1
ATOM 655 O O . ILE A 1 85 ? 3.090 7.068 2.371 1.00 97.25 85 ILE A O 1
ATOM 659 N N . THR A 1 86 ? 1.878 8.916 1.994 1.00 97.69 86 THR A N 1
ATOM 660 C CA . THR A 1 86 ? 1.063 8.779 3.201 1.00 97.69 86 THR A CA 1
ATOM 661 C C . THR A 1 86 ? -0.400 8.558 2.858 1.00 97.69 86 THR A C 1
ATOM 663 O O . THR A 1 86 ? -0.908 9.197 1.940 1.00 97.69 86 THR A O 1
ATOM 666 N N . THR A 1 87 ? -1.075 7.693 3.610 1.00 97.62 87 THR A N 1
ATOM 667 C CA . THR A 1 87 ? -2.538 7.545 3.576 1.00 97.62 87 THR A CA 1
ATOM 668 C C . THR A 1 87 ? -3.049 7.384 4.996 1.00 97.62 87 THR A C 1
ATOM 670 O O . THR A 1 87 ? -2.368 6.774 5.813 1.00 97.62 87 THR A O 1
ATOM 673 N N . ASP A 1 88 ? -4.243 7.877 5.280 1.00 97.19 88 ASP A N 1
ATOM 674 C CA . ASP A 1 88 ? -4.932 7.560 6.529 1.00 97.19 88 ASP A CA 1
ATOM 675 C C . ASP A 1 88 ? -5.795 6.306 6.328 1.00 97.19 88 ASP A C 1
ATOM 677 O O . ASP A 1 88 ? -6.306 6.075 5.225 1.00 97.19 88 ASP A O 1
ATOM 681 N N . SER A 1 89 ? -5.921 5.469 7.361 1.00 97.12 89 SER A N 1
ATOM 682 C CA . SER A 1 89 ? -6.935 4.414 7.378 1.00 97.12 89 SER A CA 1
ATOM 683 C C . SER A 1 89 ? -8.308 4.971 7.754 1.00 97.12 89 SE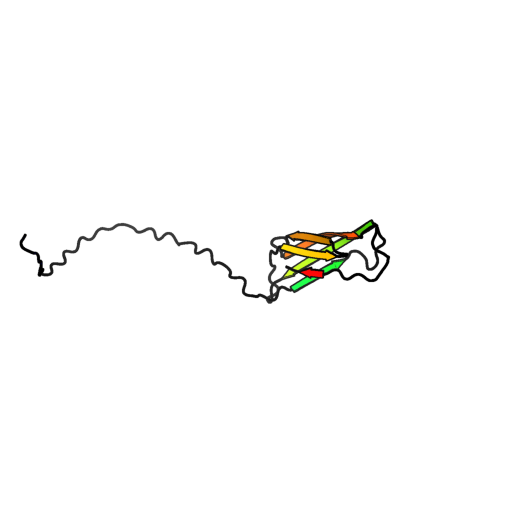R A C 1
ATOM 685 O O . SER A 1 89 ? -8.457 5.957 8.483 1.00 97.12 89 SER A O 1
ATOM 687 N N . GLU A 1 90 ? -9.334 4.315 7.237 1.00 97.94 90 GLU A N 1
ATOM 688 C CA . GLU A 1 90 ? -10.726 4.591 7.555 1.00 97.94 90 GLU A CA 1
ATOM 689 C C . GLU A 1 90 ? -11.046 4.176 9.007 1.00 97.94 90 GLU A C 1
ATOM 691 O O . GLU A 1 90 ? -10.287 3.421 9.624 1.00 97.94 90 GLU A O 1
ATOM 696 N N . PRO A 1 91 ? -12.177 4.624 9.585 1.00 96.06 91 PRO A N 1
ATOM 697 C CA . PRO A 1 91 ? -12.581 4.234 10.941 1.00 96.06 91 PRO A CA 1
ATOM 698 C C . PRO A 1 91 ? -12.753 2.720 11.149 1.00 96.06 91 PRO A C 1
ATOM 700 O O . PRO A 1 91 ? -12.712 2.246 12.281 1.00 96.06 91 PRO A O 1
ATOM 703 N N . ASP A 1 92 ? -12.943 1.954 10.072 1.00 96.38 92 ASP A N 1
ATOM 704 C CA . ASP A 1 92 ? -12.989 0.487 10.090 1.00 96.38 92 ASP A CA 1
ATOM 705 C C . ASP A 1 92 ? -11.597 -0.168 9.959 1.00 96.38 92 ASP A C 1
ATOM 707 O O . ASP A 1 92 ? -11.487 -1.385 9.803 1.00 96.38 92 ASP A O 1
ATOM 711 N N . GLY A 1 93 ? -10.528 0.631 10.023 1.00 96.31 93 GLY A N 1
ATOM 712 C CA . GLY A 1 93 ? -9.137 0.206 9.903 1.00 96.31 93 GLY A CA 1
ATOM 713 C C . GLY A 1 93 ? -8.703 -0.108 8.472 1.00 96.31 93 GLY A C 1
ATOM 714 O O . GLY A 1 93 ? -7.530 -0.411 8.253 1.00 96.31 93 GLY A O 1
ATOM 715 N N . SER A 1 94 ? -9.597 -0.055 7.481 1.00 98.12 94 SER A N 1
ATOM 716 C CA . SER A 1 94 ? -9.251 -0.333 6.089 1.00 98.12 94 SER A CA 1
ATOM 717 C C . SER A 1 94 ? -8.489 0.824 5.442 1.00 98.12 94 SER A C 1
ATOM 719 O O . SER A 1 94 ? -8.610 1.981 5.836 1.00 98.12 94 SER A O 1
ATOM 721 N N . PHE A 1 95 ? -7.667 0.522 4.439 1.00 98.12 95 PHE A N 1
ATOM 722 C CA . PHE A 1 95 ? -7.012 1.547 3.629 1.00 98.12 95 PHE A CA 1
ATOM 723 C C . PHE A 1 95 ? -6.828 1.096 2.182 1.00 98.12 95 PHE A C 1
ATOM 725 O O . PHE A 1 95 ? -6.668 -0.093 1.879 1.00 98.12 95 PHE A O 1
ATOM 732 N N . ILE A 1 96 ? -6.791 2.077 1.278 1.00 97.88 96 ILE A N 1
ATOM 733 C CA . ILE A 1 96 ? -6.428 1.903 -0.128 1.00 97.88 96 ILE A CA 1
ATOM 734 C C . ILE A 1 96 ? -5.429 2.997 -0.494 1.00 97.88 96 ILE A C 1
ATOM 736 O O . ILE A 1 96 ? -5.699 4.175 -0.294 1.00 97.88 96 ILE A O 1
ATOM 740 N N . THR A 1 97 ? -4.294 2.619 -1.079 1.00 97.81 97 THR A N 1
ATOM 741 C CA . THR A 1 97 ? -3.286 3.577 -1.545 1.00 97.81 97 THR A CA 1
ATOM 742 C C . THR A 1 97 ? -2.714 3.205 -2.911 1.00 97.81 97 THR A C 1
ATOM 744 O O . THR A 1 97 ? -2.934 2.109 -3.443 1.00 97.81 97 THR A O 1
ATOM 747 N N . ARG A 1 98 ? -1.986 4.152 -3.501 1.00 97.88 98 ARG A N 1
ATOM 748 C CA . ARG A 1 98 ? -1.319 4.037 -4.797 1.00 97.88 98 ARG A CA 1
ATOM 749 C C . ARG A 1 98 ? 0.123 4.502 -4.654 1.00 97.88 98 ARG A C 1
ATOM 751 O O . ARG A 1 98 ? 0.354 5.646 -4.281 1.00 97.88 98 ARG A O 1
ATOM 758 N N . VAL A 1 99 ? 1.068 3.631 -4.993 1.00 97.25 99 VAL A N 1
ATOM 759 C CA . VAL A 1 99 ? 2.506 3.928 -4.971 1.00 97.25 99 VAL A CA 1
ATOM 760 C C . VAL A 1 99 ? 3.037 3.841 -6.405 1.00 97.25 99 VAL A C 1
ATOM 762 O O . VAL A 1 99 ? 2.924 2.776 -7.013 1.00 97.25 99 VAL A O 1
ATOM 765 N N . PRO A 1 100 ? 3.556 4.932 -6.995 1.00 96.94 100 PRO A N 1
ATOM 766 C CA . PRO A 1 100 ? 4.139 4.895 -8.326 1.00 96.94 100 PRO A CA 1
ATOM 767 C C . PRO A 1 100 ? 5.482 4.162 -8.294 1.00 96.94 100 PRO A C 1
ATOM 769 O O . PRO A 1 100 ? 6.220 4.233 -7.311 1.00 96.94 100 PRO A O 1
ATOM 772 N N . VAL A 1 101 ? 5.807 3.483 -9.388 1.00 96.12 101 VAL A N 1
ATOM 773 C CA . VAL A 1 101 ? 7.140 2.940 -9.643 1.00 96.12 101 VAL A CA 1
ATOM 774 C C . VAL A 1 101 ? 7.935 3.989 -10.405 1.00 96.12 101 VAL A C 1
ATOM 776 O O . VAL A 1 101 ? 7.481 4.510 -11.426 1.00 96.12 101 VAL A O 1
ATOM 779 N N . SER A 1 102 ? 9.120 4.310 -9.900 1.00 93.69 102 SER A N 1
ATOM 780 C CA . SER A 1 102 ? 10.023 5.277 -10.511 1.00 93.69 102 SER A CA 1
ATOM 781 C C . SER A 1 102 ? 10.342 4.898 -11.958 1.00 93.69 102 SER A C 1
ATOM 783 O O . SER A 1 102 ? 10.561 3.732 -12.281 1.00 93.69 102 SER A O 1
ATOM 785 N N . LEU A 1 103 ? 10.379 5.907 -12.830 1.00 93.62 103 LEU A N 1
ATOM 786 C CA . LEU A 1 103 ? 10.764 5.763 -14.237 1.00 93.62 103 LEU A CA 1
ATOM 787 C C . LEU A 1 103 ? 12.283 5.657 -14.432 1.00 93.62 103 LEU A C 1
ATOM 789 O O . LEU A 1 103 ? 12.729 5.288 -15.514 1.00 93.62 103 LEU A O 1
ATOM 793 N N . ILE A 1 104 ? 13.065 6.045 -13.420 1.00 92.25 104 ILE A N 1
ATOM 794 C CA . ILE A 1 104 ? 14.526 6.201 -13.518 1.00 92.25 104 ILE A CA 1
ATOM 795 C C . ILE A 1 104 ? 15.301 5.180 -12.685 1.00 92.25 104 ILE A C 1
ATOM 797 O O . ILE A 1 104 ? 16.506 5.029 -12.867 1.00 92.25 104 ILE A O 1
ATOM 801 N N . GLU A 1 105 ? 14.625 4.500 -11.763 1.00 89.44 105 GLU A N 1
ATOM 802 C CA . GLU A 1 105 ? 15.228 3.432 -10.975 1.00 89.44 105 GLU A CA 1
ATOM 803 C C . GLU A 1 105 ? 15.425 2.183 -11.849 1.00 89.44 105 GLU A C 1
ATOM 805 O O . GLU A 1 105 ? 14.540 1.854 -12.646 1.00 89.44 105 GLU A O 1
ATOM 810 N N . PRO A 1 106 ? 16.563 1.478 -11.729 1.00 89.44 106 PRO A N 1
ATOM 811 C CA . PRO A 1 106 ? 16.809 0.264 -12.497 1.00 89.44 106 PRO A CA 1
ATOM 812 C C . PRO A 1 106 ? 15.807 -0.836 -12.135 1.00 89.44 106 PRO A C 1
ATOM 814 O O . PRO A 1 106 ? 15.350 -0.933 -11.000 1.00 89.44 106 PRO A O 1
ATOM 817 N N . GLU A 1 107 ? 15.501 -1.727 -13.075 1.00 87.69 107 GLU A N 1
ATOM 818 C CA . GLU A 1 107 ? 14.679 -2.900 -12.769 1.00 87.69 107 GLU A CA 1
ATOM 819 C C . GLU A 1 107 ? 15.413 -3.823 -11.782 1.00 87.69 107 GLU A C 1
ATOM 821 O O . GLU A 1 107 ? 16.499 -4.332 -12.063 1.00 87.69 107 GLU A O 1
ATOM 826 N N . SER A 1 108 ? 14.833 -4.013 -10.593 1.00 90.56 108 SER A N 1
ATOM 827 C CA . SER A 1 108 ? 15.426 -4.781 -9.496 1.00 90.56 108 SER A CA 1
ATOM 828 C C . SER A 1 108 ? 14.355 -5.261 -8.511 1.00 90.56 108 SER A C 1
ATOM 830 O O . SER A 1 108 ? 13.179 -4.901 -8.603 1.00 90.56 108 SER A O 1
ATOM 832 N N . MET A 1 109 ? 14.760 -6.076 -7.537 1.00 90.81 109 MET A N 1
ATOM 833 C CA . MET A 1 109 ? 13.916 -6.429 -6.401 1.00 90.81 109 MET A CA 1
ATOM 834 C C . MET A 1 109 ? 13.921 -5.284 -5.382 1.00 90.81 109 MET A C 1
ATOM 836 O O . MET A 1 109 ? 14.899 -5.080 -4.664 1.00 90.81 109 MET A O 1
ATOM 840 N N . TYR A 1 110 ? 12.807 -4.560 -5.295 1.00 90.94 110 TYR A N 1
ATOM 841 C CA . TYR A 1 110 ? 12.605 -3.502 -4.306 1.00 90.94 110 TYR A CA 1
ATOM 842 C C . TYR A 1 110 ? 11.713 -3.967 -3.159 1.00 90.94 110 TYR A C 1
ATOM 844 O O . TYR A 1 110 ? 10.775 -4.743 -3.343 1.00 90.94 110 TYR A O 1
ATOM 852 N N . ARG A 1 111 ? 11.979 -3.435 -1.963 1.00 93.31 111 ARG A N 1
ATOM 853 C CA . ARG A 1 111 ? 11.131 -3.629 -0.787 1.00 93.31 111 ARG A CA 1
ATOM 854 C C . ARG A 1 111 ? 10.216 -2.422 -0.611 1.00 93.31 111 ARG A C 1
ATOM 856 O O . ARG A 1 111 ? 10.696 -1.298 -0.509 1.00 93.31 111 ARG A O 1
ATOM 863 N N . LEU A 1 112 ? 8.913 -2.674 -0.536 1.00 94.94 112 LEU A N 1
ATOM 864 C CA . LEU A 1 112 ? 7.929 -1.716 -0.041 1.00 94.94 112 LEU A CA 1
ATOM 865 C C . LEU A 1 112 ? 7.825 -1.872 1.480 1.00 94.94 112 LEU A C 1
ATOM 867 O O . LEU A 1 112 ? 7.544 -2.969 1.967 1.00 94.94 112 LEU A O 1
ATOM 871 N N . ILE A 1 113 ? 8.062 -0.794 2.220 1.00 96.00 113 ILE A N 1
ATOM 872 C CA . ILE A 1 113 ? 7.921 -0.755 3.681 1.00 96.00 113 ILE A CA 1
ATOM 873 C C . ILE A 1 113 ? 6.650 0.024 4.017 1.00 96.00 113 ILE A C 1
ATOM 875 O O . ILE A 1 113 ? 6.408 1.076 3.430 1.00 96.00 113 ILE A O 1
ATOM 879 N N . ILE A 1 114 ? 5.847 -0.502 4.943 1.00 95.69 114 ILE A N 1
ATOM 880 C CA . ILE A 1 114 ? 4.637 0.147 5.454 1.00 95.69 114 ILE A CA 1
ATOM 881 C C . ILE A 1 114 ? 4.795 0.301 6.967 1.00 95.69 114 ILE A C 1
ATOM 883 O O . ILE A 1 114 ? 5.099 -0.681 7.646 1.00 95.69 114 ILE A O 1
ATOM 887 N N . SER A 1 115 ? 4.593 1.510 7.480 1.00 92.44 115 SER A N 1
ATOM 888 C CA . SER A 1 115 ? 4.596 1.826 8.914 1.00 92.44 115 SER A CA 1
ATOM 889 C C . SER A 1 115 ? 3.395 2.699 9.280 1.00 92.44 115 SER A C 1
ATOM 891 O O . SER A 1 115 ? 2.840 3.354 8.398 1.00 92.44 115 SER A O 1
ATOM 893 N N . ALA A 1 116 ? 3.013 2.708 10.556 1.00 87.12 116 ALA A N 1
ATOM 894 C CA . ALA A 1 116 ? 1.927 3.497 11.142 1.00 87.12 116 ALA A CA 1
ATOM 895 C C . ALA A 1 116 ? 2.462 4.346 12.302 1.00 87.12 116 ALA A C 1
ATOM 897 O O . ALA A 1 116 ? 3.472 3.905 12.901 1.00 87.12 116 ALA A O 1
#

Solvent-accessible surface area (backbone atoms only — not comparable to full-atom values): 7712 Å² total; per-residue (Å²): 139,84,80,87,85,88,84,90,84,82,77,87,78,93,72,90,75,90,74,93,67,89,75,77,77,71,77,77,78,71,74,73,75,74,68,75,58,97,61,59,66,44,76,49,74,47,63,79,65,96,78,80,57,68,62,36,70,48,43,37,41,35,39,32,20,39,77,88,64,47,55,35,64,44,61,32,42,38,39,42,95,93,42,80,48,74,49,65,33,40,84,76,5,36,38,76,51,76,47,74,37,55,75,82,60,75,95,72,96,78,70,77,46,80,47,107

Sequence (116 aa):
MRFEMIQKDNSCKIIMAMLIGAFILVPALQAASVVADENYMNIQAKTDRGYYSPGDIIRIKGTVTGEDKSPVQAKLVFQFQGMNITTDSEPDGSFITRVPVSLIEPESMYRLIISA